Protein AF-A0A6J4V245-F1 (afdb_monomer)

Foldseek 3Di:
DVLVVQLVVLVVLLVVLVVLLCQCCQVDPDPDPSHVHCVSNVVSVVSNVVSVCSNVVSVVVPDDD

Sequence (65 aa):
MRFTVRAMLGLVLAAAGAVWSLQGLGLFPGQSFMNGRLEWTIIGAIAIVAGLGMVTGERRRDGPG

Mean predicted aligned error: 8.59 Å

Solvent-accessible surface area (backbone atoms only — not comparable to full-atom values): 3393 Å² total; per-residue (Å²): 118,74,68,59,56,49,41,49,50,14,51,53,37,23,52,50,10,51,53,34,24,43,27,7,68,43,74,53,96,60,98,48,101,51,44,59,35,64,68,32,28,53,52,8,52,51,32,29,53,52,11,50,48,46,42,54,53,53,59,64,71,71,57,91,126

Structure (mmCIF, N/CA/C/O backbone):
data_AF-A0A6J4V245-F1
#
_entry.id   AF-A0A6J4V245-F1
#
loop_
_atom_site.group_PDB
_atom_site.id
_atom_site.type_symbol
_atom_site.label_atom_id
_atom_site.label_alt_id
_atom_site.label_comp_id
_atom_site.label_asym_id
_atom_site.label_entity_id
_atom_site.label_seq_id
_atom_site.pdbx_PDB_ins_code
_atom_site.Cartn_x
_atom_site.Cartn_y
_atom_site.Cartn_z
_atom_site.occupancy
_atom_site.B_iso_or_equiv
_atom_site.auth_seq_id
_atom_site.auth_comp_id
_atom_site.auth_asym_id
_atom_site.auth_atom_id
_atom_site.pdbx_PDB_model_num
ATOM 1 N N . MET A 1 1 ? -3.843 15.144 19.654 1.00 54.28 1 MET A N 1
ATOM 2 C CA . MET A 1 1 ? -2.534 14.950 18.979 1.00 54.28 1 MET A CA 1
ATOM 3 C C . MET A 1 1 ? -2.158 13.488 18.704 1.00 54.28 1 MET A C 1
ATOM 5 O O . MET A 1 1 ? -1.588 13.235 17.655 1.00 54.28 1 MET A O 1
ATOM 9 N N . ARG A 1 2 ? -2.473 12.507 19.569 1.00 57.25 2 ARG A N 1
ATOM 10 C CA . ARG A 1 2 ? -2.047 11.095 19.388 1.00 57.25 2 ARG A CA 1
ATOM 11 C C . ARG A 1 2 ? -2.726 10.360 18.218 1.00 57.25 2 ARG A C 1
ATOM 13 O O . ARG A 1 2 ? -2.074 9.591 17.520 1.00 57.25 2 ARG A O 1
ATOM 20 N N . PHE A 1 3 ? -4.008 10.642 17.989 1.00 58.22 3 PHE A N 1
ATOM 21 C CA . PHE A 1 3 ? -4.802 10.033 16.916 1.00 58.22 3 PHE A CA 1
ATOM 22 C C . PHE A 1 3 ? -4.321 10.422 15.510 1.00 58.22 3 PHE A C 1
ATOM 24 O O . PHE A 1 3 ? -4.279 9.585 14.614 1.00 58.22 3 PHE A O 1
ATOM 31 N N . THR A 1 4 ? -3.859 11.662 15.325 1.00 70.38 4 THR A N 1
ATOM 32 C CA . THR A 1 4 ? -3.393 12.166 14.023 1.00 70.38 4 THR A CA 1
ATOM 33 C C . THR A 1 4 ? -2.114 11.475 13.550 1.00 70.38 4 THR A C 1
ATOM 35 O O . THR A 1 4 ? -1.997 11.150 12.374 1.00 70.38 4 THR A O 1
ATOM 38 N N . VAL A 1 5 ? -1.170 11.200 14.459 1.00 78.38 5 VAL A N 1
ATOM 39 C CA . VAL A 1 5 ? 0.126 10.588 14.108 1.00 78.38 5 VAL A CA 1
ATOM 40 C C . VAL A 1 5 ? -0.053 9.163 13.587 1.00 78.38 5 VAL A C 1
ATOM 42 O O . VAL A 1 5 ? 0.576 8.783 12.605 1.00 78.38 5 VAL A O 1
ATOM 45 N N . ARG A 1 6 ? -0.941 8.378 14.203 1.00 75.00 6 ARG A N 1
ATOM 46 C CA . ARG A 1 6 ? -1.216 7.001 13.772 1.00 75.00 6 ARG A CA 1
ATOM 47 C C . ARG A 1 6 ? -1.983 6.940 12.456 1.00 75.00 6 ARG A C 1
ATOM 49 O O . ARG A 1 6 ? -1.630 6.142 11.593 1.00 75.00 6 ARG A O 1
ATOM 56 N N . ALA A 1 7 ? -2.954 7.835 12.264 1.00 77.25 7 ALA A N 1
ATOM 57 C CA . ALA A 1 7 ? -3.651 7.968 10.989 1.00 77.25 7 ALA A CA 1
ATOM 58 C C . ALA A 1 7 ? -2.689 8.361 9.852 1.00 77.25 7 ALA A C 1
ATOM 60 O O . ALA A 1 7 ? -2.737 7.768 8.776 1.00 77.25 7 ALA A O 1
ATOM 61 N N . MET A 1 8 ? -1.770 9.303 10.102 1.00 83.19 8 MET A N 1
ATOM 62 C CA . MET A 1 8 ? -0.727 9.660 9.135 1.00 83.19 8 MET A CA 1
ATOM 63 C C . MET A 1 8 ? 0.225 8.497 8.857 1.00 83.19 8 MET A C 1
ATOM 65 O O . MET A 1 8 ? 0.524 8.232 7.698 1.00 83.19 8 MET A O 1
ATOM 69 N N . LEU A 1 9 ? 0.661 7.770 9.888 1.00 85.44 9 LEU A N 1
ATOM 70 C CA . LEU A 1 9 ? 1.535 6.611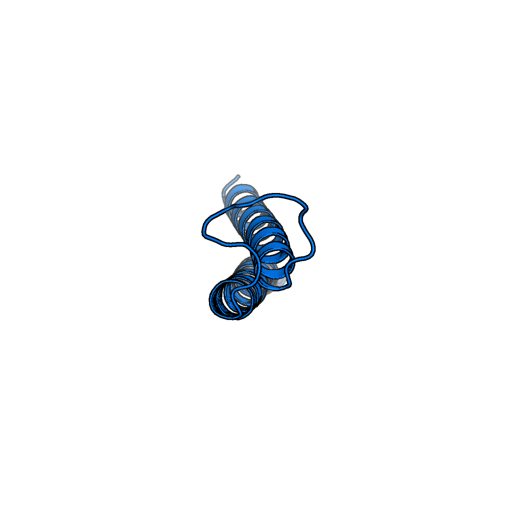 9.718 1.00 85.44 9 LEU A CA 1
ATOM 71 C C . LEU A 1 9 ? 0.871 5.522 8.864 1.00 85.44 9 LEU A C 1
ATOM 73 O O . LEU A 1 9 ? 1.498 5.006 7.943 1.00 85.44 9 LEU A O 1
ATOM 77 N N . GLY A 1 10 ? -0.404 5.215 9.119 1.00 83.50 10 GLY A N 1
ATOM 78 C CA . GLY A 1 10 ? -1.168 4.255 8.321 1.00 83.50 10 GLY A CA 1
ATOM 79 C C . GLY A 1 10 ? -1.343 4.700 6.867 1.00 83.50 10 GLY A C 1
ATOM 80 O O . GLY A 1 10 ? -1.214 3.882 5.957 1.00 83.50 10 GLY A O 1
ATOM 81 N N . LEU A 1 11 ? -1.559 5.999 6.634 1.00 85.50 11 LEU A N 1
ATOM 82 C CA . LEU A 1 11 ? -1.665 6.562 5.288 1.00 85.50 11 LEU A CA 1
ATOM 83 C C . LEU A 1 11 ? -0.335 6.488 4.524 1.00 85.50 11 LEU A C 1
ATOM 85 O O . LEU A 1 11 ? -0.318 6.077 3.365 1.00 85.50 11 LEU A O 1
ATOM 89 N N . VAL A 1 12 ? 0.779 6.836 5.175 1.00 88.88 12 VAL A N 1
AT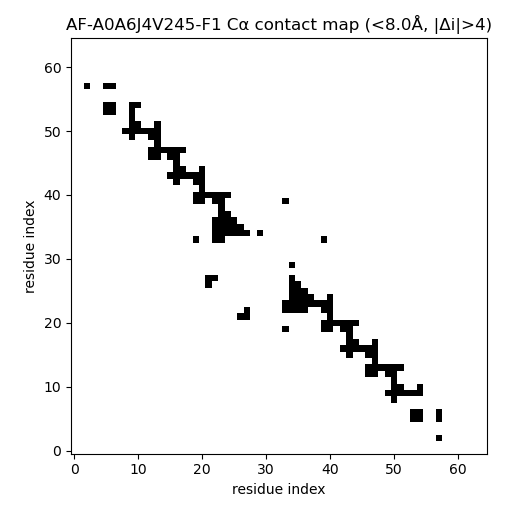OM 90 C CA . VAL A 1 12 ? 2.125 6.731 4.588 1.00 88.88 12 VAL A CA 1
ATOM 91 C C . VAL A 1 12 ? 2.460 5.276 4.268 1.00 88.88 12 VAL A C 1
ATOM 93 O O . VAL A 1 12 ? 2.971 4.992 3.187 1.00 88.88 12 VAL A O 1
ATOM 96 N N . LEU A 1 13 ? 2.122 4.345 5.165 1.00 88.94 13 LEU A N 1
ATOM 97 C CA . LEU A 1 13 ? 2.342 2.917 4.949 1.00 88.94 13 LEU A CA 1
ATOM 98 C C . LEU A 1 13 ? 1.526 2.387 3.762 1.00 88.94 13 LEU A C 1
ATOM 100 O O . LEU A 1 13 ? 2.053 1.646 2.935 1.00 88.94 13 LEU A O 1
ATOM 104 N N . ALA A 1 14 ? 0.262 2.803 3.639 1.00 85.75 14 ALA A N 1
ATOM 105 C CA . ALA A 1 14 ? -0.589 2.427 2.515 1.00 85.75 14 ALA A CA 1
ATOM 106 C C . ALA A 1 14 ? -0.067 2.993 1.183 1.00 85.75 14 ALA A C 1
ATOM 108 O O . ALA A 1 14 ? -0.029 2.276 0.183 1.00 85.75 14 ALA A O 1
ATOM 109 N N . ALA A 1 15 ? 0.395 4.247 1.174 1.00 87.94 15 ALA A N 1
ATOM 110 C CA . ALA A 1 15 ? 1.004 4.863 -0.002 1.00 87.94 15 ALA A CA 1
ATOM 111 C C . ALA A 1 15 ? 2.308 4.154 -0.408 1.00 87.94 15 ALA A C 1
ATOM 113 O O . ALA A 1 15 ? 2.497 3.833 -1.581 1.00 87.94 15 ALA A O 1
ATOM 114 N N . ALA A 1 16 ? 3.177 3.837 0.556 1.00 87.88 16 ALA A N 1
ATOM 115 C CA . ALA A 1 16 ? 4.391 3.061 0.311 1.00 87.88 16 ALA A CA 1
ATOM 116 C C . ALA A 1 16 ? 4.071 1.657 -0.231 1.00 87.88 16 ALA A C 1
ATOM 118 O O . ALA A 1 16 ? 4.682 1.218 -1.203 1.00 87.88 16 ALA A O 1
ATOM 119 N N . GLY A 1 17 ? 3.059 0.985 0.327 1.00 87.06 17 GLY A N 1
ATOM 120 C CA . GLY A 1 17 ? 2.590 -0.315 -0.153 1.00 87.06 17 GLY A CA 1
ATOM 121 C C . GLY A 1 17 ? 2.056 -0.280 -1.588 1.00 87.06 17 GLY A C 1
ATOM 122 O O . GLY A 1 17 ? 2.332 -1.193 -2.367 1.00 87.06 17 GLY A 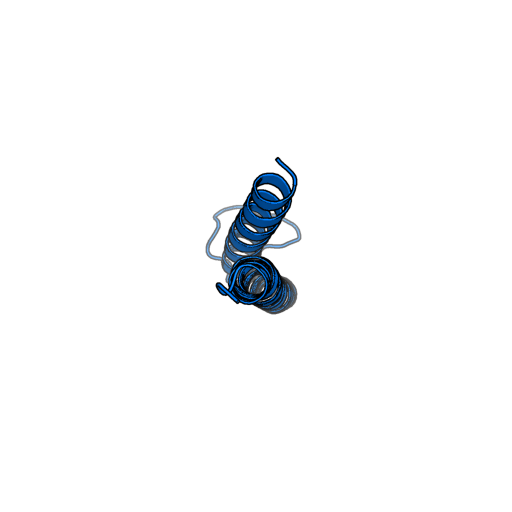O 1
ATOM 123 N N . ALA A 1 18 ? 1.361 0.791 -1.985 1.00 86.00 18 ALA A N 1
ATOM 124 C CA . ALA A 1 18 ? 0.933 0.995 -3.370 1.00 86.00 18 ALA A CA 1
ATOM 125 C C . ALA A 1 18 ? 2.130 1.163 -4.316 1.00 86.00 18 ALA A C 1
ATOM 127 O O . ALA A 1 18 ? 2.176 0.530 -5.371 1.00 86.00 18 ALA A O 1
ATOM 128 N N . VAL A 1 19 ? 3.134 1.944 -3.909 1.00 86.12 19 VAL A N 1
ATOM 129 C CA . VAL A 1 19 ? 4.373 2.124 -4.677 1.00 86.12 19 VAL A CA 1
ATOM 130 C C . VAL A 1 19 ? 5.121 0.798 -4.836 1.00 86.12 19 VAL A C 1
ATOM 132 O O . VAL A 1 19 ? 5.491 0.447 -5.954 1.00 86.12 19 VAL A O 1
ATOM 135 N N . TRP A 1 20 ? 5.292 0.020 -3.764 1.00 84.62 20 TRP A N 1
ATOM 136 C CA . TRP A 1 20 ? 5.930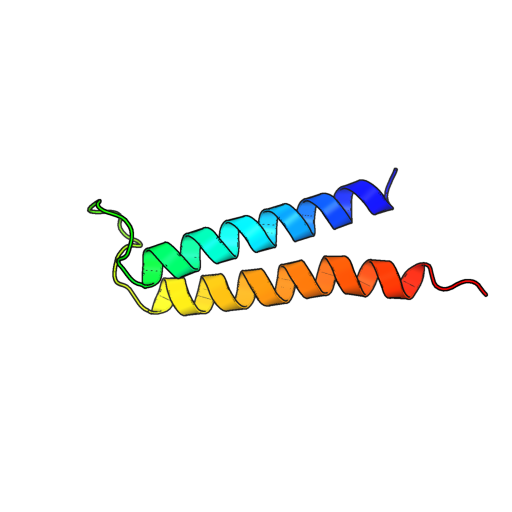 -1.302 -3.829 1.00 84.62 20 TRP A CA 1
ATOM 137 C C . TRP A 1 20 ? 5.141 -2.294 -4.681 1.00 84.62 20 TRP A C 1
ATOM 139 O O . TRP A 1 20 ? 5.740 -3.047 -5.446 1.00 84.62 20 TRP A O 1
ATOM 149 N N . SER A 1 21 ? 3.807 -2.241 -4.620 1.00 83.31 21 SER A N 1
ATOM 150 C CA . SER A 1 21 ? 2.951 -3.095 -5.446 1.00 83.31 21 SER A CA 1
ATOM 151 C C . SER A 1 21 ? 3.139 -2.817 -6.934 1.00 83.31 21 SER A C 1
ATOM 153 O O . SER A 1 21 ? 3.327 -3.743 -7.722 1.00 83.31 21 SER A O 1
ATOM 155 N N . LEU A 1 22 ? 3.141 -1.534 -7.303 1.00 81.81 22 LEU A N 1
ATOM 156 C CA . LEU A 1 22 ? 3.354 -1.068 -8.672 1.00 81.81 22 LEU A CA 1
ATOM 157 C C . LEU A 1 22 ? 4.781 -1.356 -9.172 1.00 81.81 22 LEU A C 1
ATOM 159 O O . LEU A 1 22 ? 4.955 -1.701 -10.339 1.00 81.81 22 LEU A O 1
ATOM 163 N N . GLN A 1 23 ? 5.793 -1.270 -8.301 1.00 80.56 23 GLN A N 1
ATOM 164 C CA . GLN A 1 23 ? 7.166 -1.680 -8.628 1.00 80.56 23 GLN A CA 1
ATOM 165 C C . GLN A 1 23 ? 7.267 -3.195 -8.856 1.00 80.56 23 GLN A C 1
ATOM 167 O O . GLN A 1 23 ? 7.837 -3.627 -9.855 1.00 80.56 23 GLN A O 1
ATOM 172 N N . GLY A 1 24 ? 6.644 -4.017 -8.009 1.00 78.88 24 GLY A N 1
ATOM 173 C CA . GLY A 1 24 ? 6.627 -5.470 -8.203 1.00 78.88 24 GLY A CA 1
ATOM 174 C C . GLY A 1 24 ? 5.979 -5.899 -9.525 1.00 78.88 24 GLY A C 1
ATOM 175 O O . GLY A 1 24 ? 6.446 -6.842 -10.160 1.00 78.88 24 GLY A O 1
ATOM 176 N N . LEU A 1 25 ? 4.975 -5.145 -9.993 1.00 78.69 25 LEU A N 1
ATOM 177 C CA . LEU A 1 25 ? 4.303 -5.362 -11.281 1.00 78.69 25 LEU A CA 1
ATOM 178 C C . LEU A 1 25 ? 5.138 -4.956 -12.507 1.00 78.69 25 LEU A C 1
ATOM 180 O O . LEU A 1 25 ? 4.704 -5.192 -13.631 1.00 78.69 25 LEU A O 1
ATOM 184 N N . GLY A 1 26 ? 6.313 -4.345 -12.330 1.00 74.69 26 GLY A N 1
ATOM 185 C CA . GLY A 1 26 ? 7.157 -3.944 -13.459 1.00 74.69 26 GLY A CA 1
ATOM 186 C C . GLY A 1 26 ? 6.702 -2.659 -14.158 1.00 74.69 26 GLY A C 1
ATOM 187 O O . GLY A 1 26 ? 7.179 -2.360 -15.249 1.00 74.69 26 GLY A O 1
ATOM 188 N N . LEU A 1 27 ? 5.7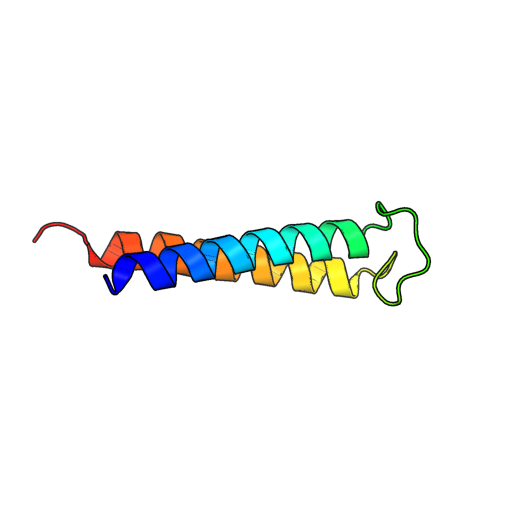66 -1.903 -13.568 1.00 71.56 27 LEU A N 1
ATOM 189 C CA . LEU A 1 27 ? 5.153 -0.726 -14.201 1.00 71.56 27 LEU A CA 1
ATOM 190 C C . LEU A 1 27 ? 6.034 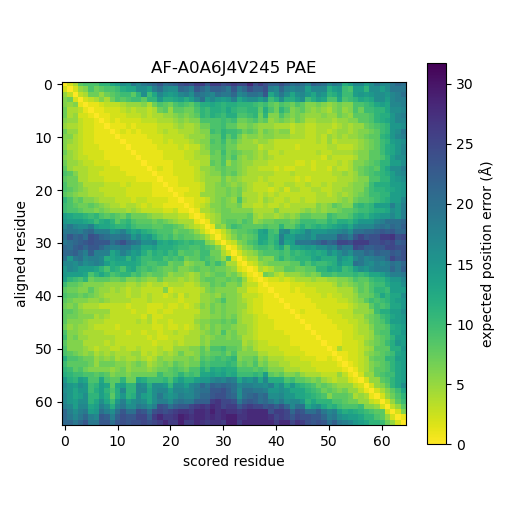0.529 -14.144 1.00 71.56 27 LEU A C 1
ATOM 192 O O . LEU A 1 27 ? 5.728 1.524 -14.799 1.00 71.56 27 LEU A O 1
ATOM 196 N N . PHE A 1 28 ? 7.123 0.501 -13.372 1.00 71.75 28 PHE A N 1
ATOM 197 C CA . PHE A 1 28 ? 8.068 1.609 -13.308 1.00 71.75 28 PHE A CA 1
ATOM 198 C C . PHE A 1 28 ? 9.208 1.413 -14.318 1.00 71.75 28 PHE A C 1
ATOM 200 O O . PHE A 1 28 ? 9.893 0.392 -14.273 1.00 71.75 28 PHE A O 1
ATOM 207 N N . PRO A 1 29 ? 9.470 2.381 -15.214 1.00 57.81 29 PRO A N 1
ATOM 208 C CA . PRO A 1 29 ? 10.631 2.332 -16.092 1.00 57.81 29 PRO A CA 1
ATOM 209 C C . PRO A 1 29 ? 11.900 2.621 -15.278 1.00 57.81 29 PRO A C 1
ATOM 211 O O . PRO A 1 29 ? 12.170 3.754 -14.889 1.00 57.81 29 PRO A O 1
ATOM 214 N N . GLY A 1 30 ? 12.667 1.572 -14.981 1.00 64.50 30 GLY A N 1
ATOM 215 C CA . GLY A 1 30 ? 13.934 1.664 -14.259 1.00 64.50 30 GLY A CA 1
ATOM 216 C C . GLY A 1 30 ? 14.425 0.301 -13.770 1.00 64.50 30 GLY A C 1
ATOM 217 O O . GLY A 1 30 ? 13.649 -0.517 -13.276 1.00 64.50 30 GLY A O 1
ATOM 218 N N . GLN A 1 31 ? 15.727 0.047 -13.897 1.00 57.88 31 GLN A N 1
ATOM 219 C CA . GLN A 1 31 ? 16.389 -1.156 -13.387 1.00 57.88 31 GLN A CA 1
ATOM 220 C C . GLN A 1 31 ? 16.595 -1.028 -11.867 1.00 57.88 31 GLN A C 1
ATOM 222 O O . GLN A 1 31 ? 17.708 -0.849 -11.390 1.00 57.88 31 GLN A O 1
ATOM 227 N N . SER A 1 32 ? 15.512 -1.040 -11.089 1.00 65.06 32 SER A N 1
ATOM 228 C CA . SER A 1 32 ? 15.605 -1.145 -9.628 1.00 65.06 32 SER A CA 1
ATOM 229 C C . SER A 1 32 ? 15.558 -2.614 -9.209 1.00 65.06 32 SER A C 1
ATOM 231 O O . SER A 1 32 ? 14.891 -3.421 -9.855 1.00 65.06 32 SER A O 1
ATOM 233 N N . PHE A 1 33 ? 16.212 -2.962 -8.095 1.00 62.91 33 PHE A N 1
ATOM 234 C CA . PHE A 1 33 ? 16.224 -4.315 -7.509 1.00 62.91 33 PHE A CA 1
ATOM 235 C C . PHE A 1 33 ? 14.807 -4.868 -7.235 1.00 62.91 33 PHE A C 1
ATOM 237 O O . PHE A 1 33 ? 14.610 -6.074 -7.094 1.00 62.91 33 PHE A O 1
ATOM 244 N N . MET A 1 34 ? 13.820 -3.971 -7.171 1.00 60.69 34 MET A N 1
ATOM 245 C CA . MET A 1 34 ? 12.427 -4.233 -6.816 1.00 60.69 34 MET A CA 1
ATOM 246 C C . MET A 1 34 ? 11.490 -4.382 -8.024 1.00 60.69 34 MET A C 1
ATOM 248 O O . MET A 1 34 ? 10.333 -4.761 -7.856 1.00 60.69 34 MET A O 1
ATOM 252 N N . ASN A 1 35 ? 11.962 -4.063 -9.232 1.00 67.94 35 ASN A N 1
ATOM 253 C CA . ASN A 1 35 ? 11.110 -3.957 -10.410 1.00 67.94 35 ASN A CA 1
ATOM 254 C C . ASN A 1 35 ? 10.930 -5.319 -11.101 1.00 67.94 35 ASN A C 1
ATOM 256 O O . ASN A 1 35 ? 11.915 -5.972 -11.443 1.00 67.94 35 ASN A O 1
ATOM 260 N N . GLY A 1 36 ? 9.681 -5.746 -11.307 1.00 69.88 36 GLY A N 1
ATOM 261 C CA . GLY A 1 36 ? 9.351 -7.006 -11.994 1.00 69.88 36 GLY A CA 1
ATOM 262 C C . GLY A 1 36 ? 9.458 -8.275 -11.134 1.00 69.88 36 GLY A C 1
ATOM 263 O O . GLY A 1 36 ? 9.530 -9.380 -11.674 1.00 69.88 36 GLY A O 1
ATOM 264 N N . ARG A 1 37 ? 9.476 -8.142 -9.800 1.00 77.44 37 ARG A N 1
ATOM 265 C CA . ARG A 1 37 ? 9.439 -9.269 -8.852 1.00 77.44 37 ARG A CA 1
ATOM 266 C C . ARG A 1 37 ? 8.111 -9.293 -8.103 1.00 77.44 37 ARG A C 1
ATOM 268 O O . ARG A 1 37 ? 7.797 -8.363 -7.360 1.00 77.44 37 ARG A O 1
ATOM 275 N N . LEU A 1 38 ? 7.383 -10.407 -8.224 1.00 81.19 38 LEU A N 1
ATOM 276 C CA . LEU A 1 38 ? 6.089 -10.620 -7.559 1.00 81.19 38 LEU A CA 1
ATOM 277 C C . LEU A 1 38 ? 6.176 -10.485 -6.025 1.00 81.19 38 LEU A C 1
ATOM 279 O O . LEU A 1 38 ? 5.199 -10.127 -5.371 1.00 81.19 38 LEU A O 1
ATOM 283 N N . GLU A 1 39 ? 7.360 -10.723 -5.455 1.00 86.19 39 GLU A N 1
ATOM 284 C CA . GLU A 1 39 ? 7.675 -10.543 -4.033 1.00 86.19 39 GLU A CA 1
ATOM 285 C C . GLU A 1 39 ? 7.266 -9.147 -3.537 1.00 86.19 39 GLU A C 1
ATOM 287 O O . GLU A 1 39 ? 6.596 -9.022 -2.513 1.00 86.19 39 GLU A O 1
ATOM 292 N N . TRP A 1 40 ? 7.574 -8.095 -4.303 1.00 83.62 40 TRP A N 1
ATOM 293 C CA . TRP A 1 40 ? 7.229 -6.718 -3.942 1.00 83.62 40 TRP A CA 1
ATOM 294 C C . TRP A 1 40 ? 5.743 -6.408 -4.119 1.00 83.62 40 TRP A C 1
ATOM 296 O O . TRP A 1 40 ? 5.197 -5.613 -3.356 1.00 83.62 40 TRP A O 1
ATOM 306 N N . THR A 1 41 ? 5.061 -7.092 -5.043 1.00 85.12 41 THR A N 1
ATOM 307 C CA . THR A 1 41 ? 3.597 -7.036 -5.161 1.00 85.12 41 THR A CA 1
ATOM 308 C C . THR A 1 41 ? 2.915 -7.594 -3.917 1.00 85.12 41 THR A C 1
ATOM 310 O O . THR A 1 41 ? 1.987 -6.978 -3.395 1.00 85.12 41 THR A O 1
ATOM 313 N N . ILE A 1 42 ? 3.412 -8.714 -3.390 1.00 88.00 42 ILE A N 1
ATOM 314 C CA . ILE A 1 42 ? 2.877 -9.334 -2.171 1.00 88.00 42 ILE A CA 1
ATOM 315 C C . ILE A 1 42 ? 3.165 -8.454 -0.948 1.00 88.00 42 ILE A C 1
ATOM 317 O O . ILE A 1 42 ? 2.255 -8.162 -0.173 1.00 88.00 42 ILE A O 1
ATOM 321 N N . ILE A 1 43 ? 4.407 -7.981 -0.793 1.00 88.25 43 ILE A N 1
ATOM 322 C CA . ILE A 1 43 ? 4.799 -7.092 0.313 1.00 88.25 43 ILE A CA 1
ATOM 323 C C . ILE A 1 43 ? 3.976 -5.799 0.282 1.00 88.25 43 ILE A C 1
ATOM 325 O O . ILE A 1 43 ? 3.466 -5.359 1.314 1.00 88.25 43 ILE A O 1
ATOM 329 N N . GLY A 1 44 ? 3.805 -5.208 -0.900 1.00 87.44 44 GLY A N 1
ATOM 330 C CA . GLY A 1 44 ? 3.006 -4.006 -1.090 1.00 87.44 44 GLY A CA 1
ATOM 331 C C . GLY A 1 44 ? 1.533 -4.210 -0.727 1.00 87.44 44 GLY A C 1
ATOM 332 O O . GLY A 1 44 ? 0.972 -3.393 0.004 1.00 87.44 44 GLY A O 1
ATOM 333 N N . ALA A 1 45 ? 0.927 -5.327 -1.139 1.00 87.44 45 ALA A N 1
ATOM 334 C CA . ALA A 1 45 ? -0.447 -5.673 -0.774 1.00 87.44 45 ALA A CA 1
ATOM 335 C C . ALA A 1 45 ? -0.621 -5.831 0.747 1.00 87.44 45 ALA A C 1
ATOM 337 O O . ALA A 1 45 ? -1.572 -5.295 1.321 1.00 87.44 45 ALA A O 1
ATOM 338 N N . ILE A 1 46 ? 0.323 -6.498 1.419 1.00 90.81 46 ILE A N 1
ATOM 339 C CA . ILE A 1 46 ? 0.318 -6.641 2.883 1.00 90.81 46 ILE A CA 1
ATOM 340 C C . ILE A 1 46 ? 0.436 -5.269 3.560 1.00 90.81 46 ILE A C 1
ATOM 342 O O . ILE A 1 46 ? -0.313 -4.982 4.494 1.00 90.81 46 ILE A O 1
ATOM 346 N N . ALA A 1 47 ? 1.326 -4.399 3.075 1.00 89.56 47 ALA A N 1
ATOM 347 C CA . ALA A 1 47 ? 1.503 -3.050 3.613 1.00 89.56 47 ALA A CA 1
ATOM 348 C C . ALA A 1 47 ? 0.243 -2.181 3.449 1.00 89.56 47 ALA A C 1
ATOM 350 O O . ALA A 1 47 ? -0.132 -1.468 4.382 1.00 89.56 47 ALA A O 1
ATOM 351 N N . ILE A 1 48 ? -0.456 -2.288 2.312 1.00 87.56 48 ILE A N 1
ATOM 352 C CA . ILE A 1 48 ? -1.748 -1.623 2.081 1.00 87.56 48 ILE A CA 1
ATOM 353 C C . ILE A 1 48 ? -2.782 -2.096 3.109 1.00 87.56 48 ILE A C 1
ATOM 355 O O . ILE A 1 48 ? -3.405 -1.266 3.772 1.00 87.56 48 ILE A O 1
ATOM 359 N N . VAL A 1 49 ? -2.942 -3.413 3.282 1.00 88.62 49 VAL A N 1
ATOM 360 C CA . VAL A 1 49 ? -3.906 -3.992 4.235 1.00 8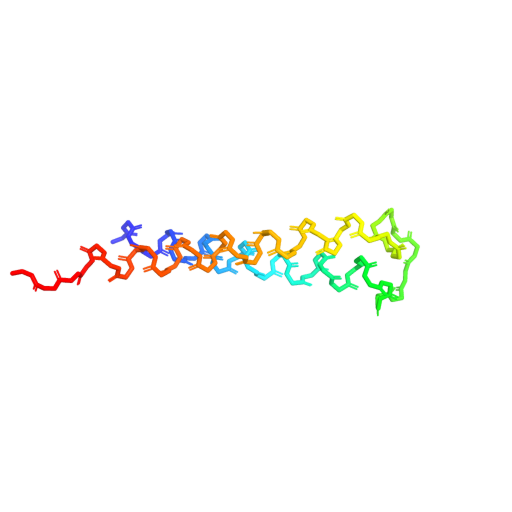8.62 49 VAL A CA 1
ATOM 361 C C . VAL A 1 49 ? -3.573 -3.591 5.674 1.00 88.62 49 VAL A C 1
ATOM 363 O O . VAL A 1 49 ? -4.467 -3.193 6.421 1.00 88.62 49 VAL A O 1
ATOM 366 N N . ALA A 1 50 ? -2.296 -3.627 6.060 1.00 87.06 50 ALA A N 1
ATOM 367 C CA . ALA A 1 50 ? -1.847 -3.211 7.386 1.00 87.06 50 ALA A CA 1
ATOM 368 C C . ALA A 1 50 ? -2.092 -1.711 7.638 1.00 87.06 50 ALA A C 1
ATOM 370 O O . ALA A 1 50 ? -2.598 -1.337 8.699 1.00 87.06 50 ALA A O 1
ATOM 371 N N . GLY A 1 51 ? -1.798 -0.855 6.652 1.00 83.69 51 GLY A N 1
ATOM 372 C CA . GLY A 1 51 ? -2.025 0.590 6.731 1.00 83.69 51 GLY A CA 1
ATOM 373 C C . GLY A 1 51 ? -3.509 0.942 6.860 1.00 83.69 51 GLY A C 1
ATOM 374 O O . GLY A 1 51 ? -3.895 1.703 7.748 1.00 83.69 51 GLY A O 1
ATOM 375 N N . LEU A 1 52 ? -4.365 0.315 6.046 1.00 82.38 52 LEU A N 1
ATOM 376 C CA . LEU A 1 52 ? -5.825 0.439 6.142 1.00 82.38 52 LEU A CA 1
ATOM 377 C C . LEU A 1 52 ? -6.366 -0.083 7.479 1.00 82.38 52 LEU A C 1
ATOM 379 O O . LEU A 1 52 ? -7.250 0.541 8.071 1.00 82.38 52 LEU A O 1
ATOM 383 N N . GLY A 1 53 ? -5.826 -1.194 7.983 1.00 81.25 53 GLY A N 1
ATOM 384 C CA . GLY A 1 53 ? -6.174 -1.755 9.288 1.00 81.25 53 GLY A CA 1
ATOM 385 C C . GLY A 1 53 ? -5.859 -0.805 10.445 1.00 81.25 53 GLY A C 1
ATOM 386 O O . GLY A 1 53 ? -6.675 -0.660 11.353 1.00 81.25 53 GLY A O 1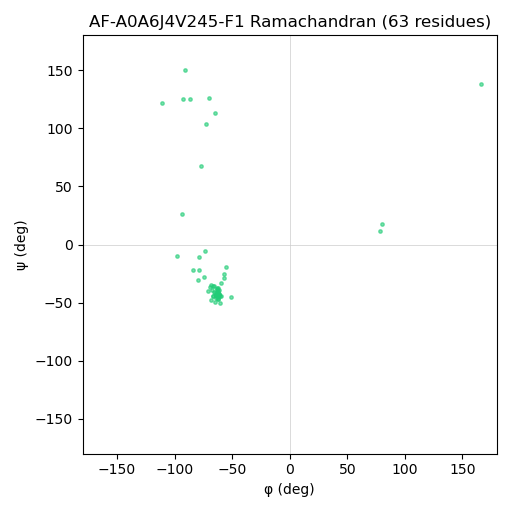
ATOM 387 N N . MET A 1 54 ? -4.730 -0.092 10.389 1.00 75.94 54 MET A N 1
ATOM 388 C CA . MET A 1 54 ? -4.395 0.938 11.379 1.00 75.94 54 MET A CA 1
ATOM 389 C C . MET A 1 54 ? -5.382 2.112 11.335 1.00 75.94 54 MET A C 1
ATOM 391 O O . MET A 1 54 ? -5.968 2.455 12.359 1.00 75.94 54 MET A O 1
ATOM 395 N N . VAL A 1 55 ? -5.654 2.668 10.149 1.00 73.75 55 VAL A N 1
ATOM 396 C CA . VAL A 1 55 ? -6.568 3.819 9.992 1.00 73.75 55 VAL A CA 1
ATOM 397 C C . VAL A 1 55 ? -8.003 3.475 10.417 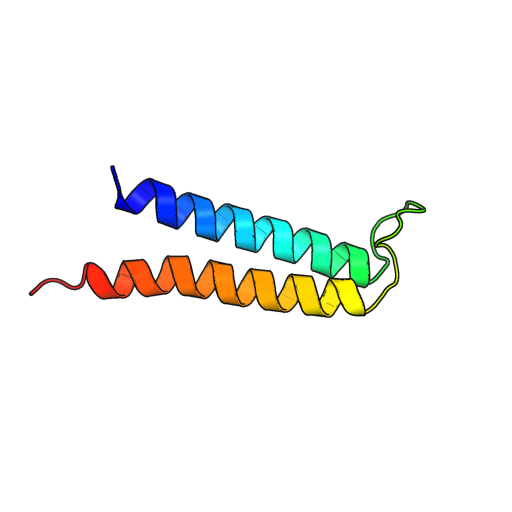1.00 73.75 55 VAL A C 1
ATOM 399 O O . VAL A 1 55 ? -8.673 4.265 11.085 1.00 73.75 55 VAL A O 1
ATOM 402 N N . THR A 1 56 ? -8.491 2.288 10.052 1.00 71.38 56 THR A N 1
ATOM 403 C CA . THR A 1 56 ? -9.855 1.844 10.389 1.00 71.38 56 THR A CA 1
ATOM 404 C C . THR A 1 56 ? -9.982 1.332 11.824 1.00 71.38 56 THR A C 1
ATOM 406 O O . THR A 1 56 ? -11.038 1.499 12.433 1.00 71.38 56 THR A O 1
ATOM 409 N N . GLY A 1 57 ? -8.921 0.752 12.390 1.00 63.72 57 GLY A N 1
ATOM 410 C CA . GLY A 1 57 ? -8.862 0.314 13.784 1.00 63.72 57 GLY A CA 1
ATOM 411 C C . GLY A 1 57 ? -8.864 1.477 14.778 1.00 63.72 57 GLY A C 1
ATOM 412 O O . GLY A 1 57 ? -9.496 1.371 15.828 1.00 63.72 57 GLY A O 1
ATOM 413 N N . GLU A 1 58 ? -8.237 2.606 14.434 1.00 57.34 58 GLU A N 1
ATOM 414 C CA . GLU A 1 58 ? -8.355 3.855 15.201 1.00 57.34 58 GLU A CA 1
ATOM 415 C C . GLU A 1 58 ? -9.804 4.364 15.218 1.00 57.34 58 GLU A C 1
ATOM 417 O O . GLU A 1 58 ? -10.344 4.648 16.284 1.00 57.34 58 GLU A O 1
ATOM 422 N N . ARG A 1 59 ? -10.477 4.360 14.058 1.00 54.88 59 ARG A N 1
ATOM 423 C CA . ARG A 1 59 ? -11.887 4.770 13.924 1.00 54.88 59 ARG A CA 1
ATOM 424 C C . ARG A 1 59 ? -12.851 3.975 14.809 1.00 54.88 59 ARG A C 1
ATOM 426 O O . ARG A 1 59 ? -13.889 4.500 15.186 1.00 54.88 59 ARG A O 1
ATOM 433 N N . ARG A 1 60 ? -12.529 2.716 15.127 1.00 57.53 60 ARG A N 1
ATOM 434 C CA . ARG A 1 60 ? -13.348 1.873 16.018 1.00 57.53 60 ARG A CA 1
ATOM 435 C C . ARG A 1 60 ? -13.154 2.194 17.500 1.00 57.53 60 ARG A C 1
ATOM 437 O O . ARG A 1 60 ? -14.020 1.846 18.293 1.00 57.53 60 ARG A O 1
ATOM 444 N N . ARG A 1 61 ? -12.034 2.818 17.884 1.00 56.47 61 ARG A N 1
ATOM 445 C CA . ARG A 1 61 ? -11.763 3.208 19.279 1.00 56.47 61 ARG A CA 1
ATOM 446 C C . ARG A 1 61 ? -12.401 4.546 19.655 1.00 56.47 61 ARG A C 1
ATOM 448 O O . ARG A 1 61 ? -12.668 4.750 20.829 1.00 56.47 61 ARG A O 1
ATOM 455 N N . ASP A 1 62 ? -12.709 5.385 18.667 1.00 54.44 62 ASP A N 1
ATOM 456 C CA . ASP A 1 62 ? -13.422 6.661 18.834 1.00 54.44 62 ASP A CA 1
ATOM 457 C C . ASP A 1 62 ? -14.948 6.525 18.634 1.00 54.44 62 ASP A C 1
ATOM 459 O O . ASP A 1 62 ? -15.622 7.472 18.227 1.00 54.44 62 ASP A O 1
ATOM 463 N N . GLY A 1 63 ? -15.509 5.334 18.871 1.00 45.06 63 GLY A N 1
ATOM 464 C CA . GLY A 1 63 ? -16.960 5.143 18.895 1.00 45.06 63 GLY A CA 1
ATOM 465 C C . GLY A 1 63 ? -17.560 5.824 20.134 1.00 45.06 63 GLY A C 1
ATOM 466 O O . GLY A 1 63 ? -17.087 5.537 21.233 1.00 45.06 63 GLY A O 1
ATOM 467 N N . PRO A 1 64 ? -18.559 6.718 19.991 1.00 49.41 64 PRO A N 1
ATOM 468 C CA . PRO A 1 64 ? -19.154 7.440 21.112 1.00 49.41 64 PRO A CA 1
ATOM 469 C C . PRO A 1 64 ? -19.871 6.450 22.039 1.00 49.41 64 PRO A C 1
ATOM 471 O O . PRO A 1 64 ? -20.841 5.811 21.629 1.00 49.41 64 PRO A O 1
ATOM 474 N N . GLY A 1 65 ? -19.347 6.301 23.256 1.00 46.53 65 GLY A N 1
ATOM 475 C CA . GLY A 1 65 ? -20.028 5.684 24.396 1.00 46.53 65 GLY A CA 1
ATOM 476 C C . GLY A 1 65 ? -20.610 6.753 25.301 1.00 46.53 65 GLY A C 1
ATOM 477 O O . GLY A 1 65 ? -19.941 7.802 25.450 1.00 46.53 65 GLY A O 1
#

Nearest PDB structures (foldseek):
  6ly5-assembly1_h  TM=6.384E-01  e=2.915E+00  Chaetoceros neogracilis
  3lsq-assembly1_A  TM=6.845E-01  e=5.564E+00  Trypanosoma brucei
  8tsh-assembly1_F  TM=6.218E-01  e=8.904E+00  Caldimonas thermodepolymerans

pLDDT: mean 75.1, std 12.76, range [45.06, 90.81]

Organism: NCBI:txid1645740

Secondary structure (DSSP, 8-state):
-HHHHHHHHHHHHHHHHHHHHHHHTT-SSS--TTTT-HHHHHHHHHHHHHHHHHHHHHHHHT---

Radius of gyration: 14.65 Å; Cα contacts (8 Å, |Δi|>4): 84; chains: 1; bounding box: 36×26×40 Å